Protein AF-A0A9W4GXR4-F1 (afdb_monomer)

Foldseek 3Di:
DVVLLVVVLVVLCVQQDDDDDPNVVSLLVLLVVLLVCVVDPVSVVVVVVVVVVVLVVVLVVPVVDDPDPVVSVVVSVVVVLLVVLLVQLSNVCSVVVNPDRSSVSSNVSCCVSPPDPDPPPDPDDPPDDDDDDD

Secondary structure (DSSP, 8-state):
-HHHHHHHHHHHHHHH--SSSHHHHHHHHHHHHHHHHHH-HHHHHHHHHHHHHHHHHHHHHHHTS-S-HHHHHHHHHHHHHHHHHHHHHHHHHHHTTT-S-HHHHHHHHHHHHHS-----PPPPP---------

Sequence (134 aa):
MQRVGGALVAAAEALTGGDGGEPAVNQRFLLDCLRLMIATPALRARHLDSQHALERTIADALGDAPSDPGAAFPAQAAISACLAVTHTALTRWAEDDGRTSLPGLIARAFAAAFGQQPRRTPPAAPTGPVGLPP

Mean predicted aligned error: 13.8 Å

Organism: NCBI:txid887465

Radius of gyration: 22.04 Å; Cα contacts (8 Å, |Δi|>4): 75; chains: 1; bounding box: 81×37×43 Å

Solvent-accessible surface area (backbone atoms only — not comparable to full-atom values): 7821 Å² total; per-residue (Å²): 109,70,69,58,51,52,51,52,28,54,50,39,39,61,47,56,48,60,100,60,83,57,19,65,53,48,40,50,50,53,42,52,53,49,43,53,36,69,76,31,68,71,49,38,54,55,47,50,54,50,49,55,51,48,52,50,53,53,48,56,69,49,60,80,62,63,101,43,76,83,57,50,57,61,52,51,54,51,51,55,50,51,50,54,32,48,51,53,25,53,52,55,28,42,76,50,74,56,72,56,60,59,33,59,36,39,53,50,35,47,39,64,78,79,49,78,77,79,77,80,71,75,78,79,72,84,87,68,85,86,82,80,86,135

Nearest PDB structures (foldseek):
  8x0a-assembly1_A  TM=6.604E-01  e=3.603E-01  Mycobacterium tuberculosis

pLDDT: mean 72.83, std 12.39, range [40.0, 90.88]

Structure (mmCIF, N/CA/C/O backbone):
data_AF-A0A9W4GXR4-F1
#
_entry.id   AF-A0A9W4GXR4-F1
#
loop_
_atom_site.group_PDB
_atom_site.id
_atom_site.type_symbol
_atom_site.label_atom_id
_atom_site.label_alt_id
_atom_site.label_comp_id
_atom_site.label_asym_id
_atom_site.label_entity_id
_atom_site.label_seq_id
_atom_site.pdbx_PDB_ins_code
_atom_site.Cartn_x
_atom_site.Cartn_y
_atom_site.Cartn_z
_atom_site.occupancy
_atom_site.B_iso_or_equiv
_atom_site.auth_seq_id
_atom_site.auth_comp_id
_atom_site.auth_asym_id
_atom_site.auth_atom_id
_atom_site.pdbx_PDB_model_num
ATOM 1 N N . MET A 1 1 ? -9.653 9.865 -0.379 1.00 66.62 1 MET A N 1
ATOM 2 C CA . MET A 1 1 ? -8.599 8.859 -0.655 1.00 66.62 1 MET A CA 1
ATOM 3 C C . MET A 1 1 ? -8.306 8.640 -2.136 1.00 66.62 1 MET A C 1
ATOM 5 O O . MET A 1 1 ? -7.168 8.340 -2.458 1.00 66.62 1 MET A O 1
ATOM 9 N N . GLN A 1 2 ? -9.254 8.855 -3.053 1.00 69.38 2 GLN A N 1
ATOM 10 C CA . GLN A 1 2 ? -9.053 8.590 -4.488 1.00 69.38 2 GLN A CA 1
ATOM 11 C C . GLN A 1 2 ? -7.891 9.373 -5.131 1.00 69.38 2 GLN A C 1
ATOM 13 O O . GLN A 1 2 ? -7.146 8.813 -5.926 1.00 69.38 2 GLN A O 1
ATOM 18 N N . ARG A 1 3 ? -7.669 10.631 -4.719 1.00 69.69 3 ARG A N 1
ATOM 19 C CA . ARG A 1 3 ? -6.519 11.445 -5.156 1.00 69.69 3 ARG A CA 1
ATOM 20 C C . ARG A 1 3 ? -5.170 10.884 -4.681 1.00 69.69 3 ARG A C 1
ATOM 22 O O . ARG A 1 3 ? -4.219 10.881 -5.449 1.00 69.69 3 ARG A O 1
ATOM 29 N N . VAL A 1 4 ? -5.102 10.395 -3.440 1.00 73.44 4 VAL A N 1
ATOM 30 C CA . VAL A 1 4 ? -3.889 9.792 -2.854 1.00 73.44 4 VAL A CA 1
ATOM 31 C C . VAL A 1 4 ? -3.592 8.444 -3.512 1.00 73.44 4 VAL A C 1
ATOM 33 O O . VAL A 1 4 ? -2.463 8.203 -3.923 1.00 73.44 4 VAL A O 1
ATOM 36 N N . GLY A 1 5 ? -4.619 7.609 -3.704 1.00 71.19 5 GLY A N 1
ATOM 37 C CA . GLY A 1 5 ? -4.493 6.354 -4.446 1.00 71.19 5 GLY A CA 1
ATOM 38 C C . GLY A 1 5 ? -4.012 6.574 -5.884 1.00 71.19 5 GLY A C 1
ATOM 39 O O . GLY A 1 5 ? -3.088 5.901 -6.320 1.00 71.19 5 GLY A O 1
ATOM 40 N N . GLY A 1 6 ? -4.567 7.564 -6.595 1.00 70.56 6 GLY A N 1
ATOM 41 C CA . GLY A 1 6 ? -4.116 7.925 -7.945 1.00 70.56 6 GLY A CA 1
ATOM 42 C C . GLY A 1 6 ? -2.664 8.417 -7.993 1.00 70.56 6 GLY A C 1
ATOM 43 O O . GLY A 1 6 ? -1.916 8.015 -8.878 1.00 70.56 6 GLY A O 1
ATOM 44 N N . ALA A 1 7 ? -2.239 9.224 -7.016 1.00 79.44 7 ALA A N 1
ATOM 45 C CA . ALA A 1 7 ? -0.851 9.680 -6.917 1.00 79.44 7 ALA A CA 1
ATOM 46 C C . ALA A 1 7 ? 0.131 8.523 -6.655 1.00 79.44 7 ALA A C 1
ATOM 48 O O . ALA A 1 7 ? 1.207 8.490 -7.245 1.00 79.44 7 ALA A O 1
ATOM 49 N N . LEU A 1 8 ? -0.246 7.553 -5.817 1.00 72.75 8 LEU A N 1
ATOM 50 C CA . LEU A 1 8 ? 0.572 6.365 -5.549 1.00 72.75 8 LEU A CA 1
ATOM 51 C C . LEU A 1 8 ? 0.660 5.426 -6.755 1.00 72.75 8 LEU A C 1
ATOM 53 O O . LEU A 1 8 ? 1.725 4.868 -7.009 1.00 72.75 8 LEU A O 1
ATOM 57 N N . VAL A 1 9 ? -0.426 5.278 -7.519 1.00 78.88 9 VAL A N 1
ATOM 58 C CA . VAL A 1 9 ? -0.418 4.526 -8.784 1.00 78.88 9 VAL A CA 1
ATOM 59 C C . VAL A 1 9 ? 0.533 5.182 -9.786 1.00 78.88 9 VAL A C 1
ATOM 61 O O . VAL A 1 9 ? 1.420 4.501 -10.288 1.00 78.88 9 VAL A O 1
ATOM 64 N N . ALA A 1 10 ? 0.434 6.499 -9.990 1.00 74.69 10 ALA A N 1
ATOM 65 C CA . ALA A 1 10 ? 1.328 7.234 -10.888 1.00 74.69 10 ALA A CA 1
ATOM 66 C C . ALA A 1 10 ? 2.802 7.169 -10.444 1.00 74.69 1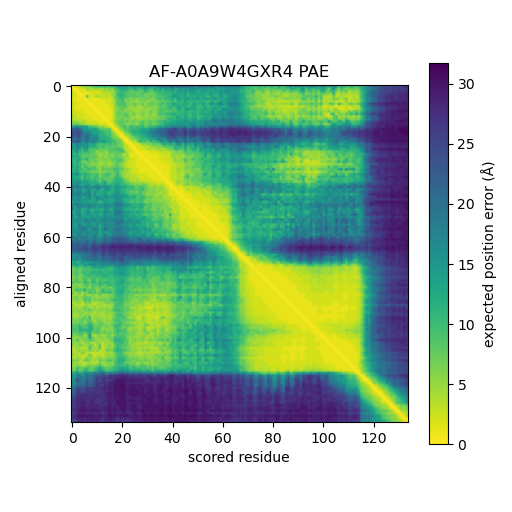0 ALA A C 1
ATOM 68 O O . ALA A 1 10 ? 3.701 7.022 -11.268 1.00 74.69 10 ALA A O 1
ATOM 69 N N . ALA A 1 11 ? 3.069 7.231 -9.135 1.00 75.06 11 ALA A N 1
ATOM 70 C CA . ALA A 1 11 ? 4.419 7.064 -8.601 1.00 75.06 11 ALA A CA 1
ATOM 71 C C . ALA A 1 11 ? 4.966 5.649 -8.855 1.00 75.06 11 ALA A C 1
ATOM 73 O O . ALA A 1 11 ? 6.119 5.495 -9.247 1.00 75.06 11 ALA A O 1
ATOM 74 N N . ALA A 1 12 ? 4.145 4.611 -8.674 1.00 74.31 12 ALA A N 1
ATOM 75 C CA . ALA A 1 12 ? 4.543 3.240 -8.977 1.00 74.31 12 ALA A CA 1
ATOM 76 C C . ALA A 1 12 ? 4.765 3.020 -10.478 1.00 74.31 12 ALA A C 1
ATOM 78 O O . ALA A 1 12 ? 5.700 2.315 -10.850 1.00 74.31 12 ALA A O 1
ATOM 79 N N . GLU A 1 13 ? 3.953 3.641 -11.334 1.00 78.12 13 GLU A N 1
ATOM 80 C CA . GLU A 1 13 ? 4.159 3.650 -12.784 1.00 78.12 13 GLU A CA 1
ATOM 81 C C . GLU A 1 13 ? 5.485 4.317 -13.140 1.00 78.12 13 GLU A C 1
ATOM 83 O O . GLU A 1 13 ? 6.251 3.725 -13.882 1.00 78.12 13 GLU A O 1
ATOM 88 N N . ALA A 1 14 ? 5.830 5.461 -12.547 1.00 76.75 14 ALA A N 1
ATOM 89 C CA . ALA A 1 14 ? 7.121 6.113 -12.783 1.00 76.75 14 ALA A CA 1
ATOM 90 C C . ALA A 1 14 ? 8.325 5.286 -12.287 1.00 76.75 14 ALA A C 1
ATOM 92 O O . ALA A 1 14 ? 9.402 5.327 -12.875 1.00 76.75 14 ALA A O 1
ATOM 93 N N . LEU A 1 15 ? 8.158 4.527 -11.199 1.00 70.44 15 LEU A N 1
ATOM 94 C CA . LEU A 1 15 ? 9.217 3.682 -10.635 1.00 70.44 15 LEU A CA 1
ATOM 95 C C . LEU A 1 15 ? 9.431 2.378 -11.417 1.00 70.44 15 LEU A C 1
ATOM 97 O O . LEU A 1 15 ? 10.538 1.838 -11.382 1.00 70.44 15 LEU A O 1
ATOM 101 N N . THR A 1 16 ? 8.385 1.864 -12.075 1.00 72.00 16 THR A N 1
ATOM 102 C CA . THR A 1 16 ? 8.383 0.556 -12.763 1.00 72.00 16 THR A CA 1
ATOM 103 C C . THR A 1 16 ? 8.303 0.654 -14.286 1.00 72.00 16 TH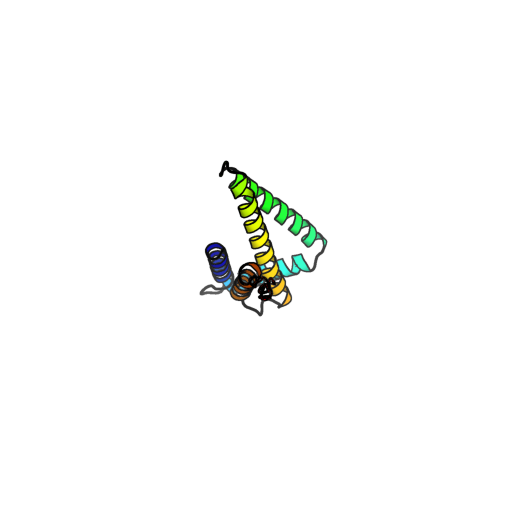R A C 1
ATOM 105 O O . THR A 1 16 ? 8.645 -0.297 -14.985 1.00 72.00 16 THR A O 1
ATOM 108 N N . GLY A 1 17 ? 7.889 1.799 -14.816 1.00 62.94 17 GLY A N 1
ATOM 109 C CA . GLY A 1 17 ? 7.736 2.088 -16.232 1.00 62.94 17 GLY A CA 1
ATOM 110 C C . GLY A 1 17 ? 8.582 3.293 -16.623 1.00 62.94 17 GLY A C 1
ATOM 111 O O . GLY A 1 17 ? 8.400 4.397 -16.123 1.00 62.94 17 GLY A O 1
ATOM 112 N N . GLY A 1 18 ? 9.503 3.087 -17.553 1.00 53.22 18 GLY A N 1
ATOM 113 C CA . GLY A 1 18 ? 10.207 4.174 -18.219 1.00 53.22 18 GLY A CA 1
ATOM 114 C C . GLY A 1 18 ? 10.704 3.726 -19.591 1.00 53.22 18 GLY A C 1
ATOM 115 O O . GLY A 1 18 ? 10.967 2.544 -19.826 1.00 53.22 18 GLY A O 1
ATOM 116 N N . ASP A 1 19 ? 10.831 4.688 -20.494 1.00 55.38 19 ASP A N 1
ATOM 117 C CA . ASP A 1 19 ? 11.092 4.495 -21.926 1.00 55.38 19 ASP A CA 1
ATOM 118 C C . ASP A 1 19 ? 12.568 4.202 -22.283 1.00 55.38 19 ASP A C 1
ATOM 120 O O . ASP A 1 19 ? 13.033 4.482 -23.386 1.00 55.38 19 ASP A O 1
ATOM 124 N N . GLY A 1 20 ? 13.342 3.590 -21.382 1.00 50.50 20 GLY A N 1
ATOM 125 C CA . GLY A 1 20 ? 14.689 3.126 -21.722 1.00 50.50 20 GLY A CA 1
ATOM 126 C C . GLY A 1 20 ? 15.504 2.628 -20.534 1.00 50.50 20 GLY A C 1
ATOM 127 O O . GLY A 1 20 ? 15.799 3.406 -19.640 1.00 50.50 20 GLY A O 1
ATOM 128 N N . GLY A 1 21 ? 15.890 1.343 -20.547 1.00 55.28 21 GLY A N 1
ATOM 129 C CA . GLY A 1 21 ? 16.982 0.719 -19.763 1.00 55.28 21 GLY A CA 1
ATOM 130 C C . GLY A 1 21 ? 16.908 0.751 -18.223 1.00 55.28 21 GLY A C 1
ATOM 131 O O . GLY A 1 21 ? 16.855 -0.296 -17.582 1.00 55.28 21 GLY A O 1
ATOM 132 N N . GLU A 1 22 ? 16.867 1.943 -17.638 1.00 60.62 22 GLU A N 1
ATOM 133 C CA . GLU A 1 22 ? 16.849 2.273 -16.205 1.00 60.62 22 GLU A CA 1
ATOM 134 C C . GLU A 1 22 ? 15.659 1.733 -15.365 1.00 60.62 22 GLU A C 1
ATOM 136 O O . GLU A 1 22 ? 15.866 1.372 -14.203 1.00 60.62 22 GLU A O 1
ATOM 141 N N . PRO A 1 23 ? 14.415 1.604 -15.871 1.00 60.69 23 PRO A N 1
ATOM 142 C CA . PRO A 1 23 ? 13.259 1.279 -15.026 1.00 60.69 23 PRO A CA 1
ATOM 143 C C . PRO A 1 23 ? 13.233 -0.185 -14.592 1.00 60.69 23 PRO A C 1
ATOM 145 O O . PRO A 1 23 ? 12.841 -0.496 -13.470 1.00 60.69 23 PRO A O 1
ATOM 148 N N . ALA A 1 24 ? 13.727 -1.095 -15.436 1.00 64.81 24 ALA A N 1
ATOM 149 C CA . ALA A 1 24 ? 13.868 -2.500 -15.068 1.00 64.81 24 ALA A CA 1
ATOM 150 C C . ALA A 1 24 ? 14.926 -2.695 -13.968 1.00 64.81 24 ALA A C 1
ATOM 152 O O . ALA A 1 24 ? 14.757 -3.562 -13.109 1.00 64.81 24 ALA A O 1
ATOM 153 N N . VAL A 1 25 ? 15.988 -1.878 -13.974 1.00 69.50 25 VAL A N 1
ATOM 154 C CA . VAL A 1 25 ? 17.040 -1.874 -12.944 1.00 69.50 25 VAL A CA 1
ATOM 155 C C . VAL A 1 25 ? 16.486 -1.337 -11.626 1.00 69.50 25 VAL A C 1
ATOM 157 O O . VAL A 1 25 ? 16.640 -1.991 -10.595 1.00 69.50 25 VAL A O 1
ATOM 160 N N . ASN A 1 26 ? 15.762 -0.214 -11.661 1.00 72.38 26 ASN A N 1
ATOM 161 C CA . ASN A 1 26 ? 15.118 0.363 -10.481 1.00 72.38 26 ASN A CA 1
ATOM 162 C C . ASN A 1 26 ? 14.075 -0.589 -9.867 1.00 72.38 26 ASN A C 1
ATOM 164 O O . ASN A 1 26 ? 14.056 -0.812 -8.658 1.00 72.38 26 ASN A O 1
ATOM 168 N N . GLN A 1 27 ? 13.261 -1.239 -10.703 1.00 76.25 27 GLN A N 1
ATOM 169 C CA . GLN A 1 27 ? 12.307 -2.251 -10.260 1.00 76.25 27 GLN A CA 1
ATOM 170 C C . GLN A 1 27 ? 13.002 -3.459 -9.611 1.00 76.25 27 GLN A C 1
ATOM 172 O O . GLN A 1 27 ? 12.556 -3.928 -8.563 1.00 76.25 27 GLN A O 1
ATOM 177 N N . ARG A 1 28 ? 14.089 -3.970 -10.212 1.00 81.19 28 ARG A N 1
ATOM 178 C CA . ARG A 1 28 ? 14.865 -5.089 -9.648 1.00 81.19 28 ARG A CA 1
ATOM 179 C C . ARG A 1 28 ? 15.438 -4.722 -8.284 1.00 81.19 28 ARG A C 1
ATOM 181 O O . ARG A 1 28 ? 15.277 -5.479 -7.336 1.00 81.19 28 ARG A O 1
ATOM 188 N N . PHE A 1 29 ? 16.041 -3.539 -8.193 1.00 82.31 29 PHE A N 1
ATOM 189 C CA . PHE A 1 29 ? 16.619 -3.019 -6.963 1.00 82.31 29 PHE A CA 1
ATOM 190 C C . PHE A 1 29 ? 15.569 -2.894 -5.851 1.00 82.31 29 PHE A C 1
ATOM 192 O O . PHE A 1 29 ? 15.768 -3.417 -4.757 1.00 82.31 29 PHE A O 1
ATOM 199 N N . LEU A 1 30 ? 14.414 -2.285 -6.143 1.00 81.19 30 LEU A N 1
ATOM 200 C CA . LEU A 1 30 ? 13.301 -2.181 -5.193 1.00 81.19 30 LEU A CA 1
ATOM 201 C C . LEU A 1 30 ? 12.817 -3.559 -4.726 1.00 81.19 30 LEU A C 1
ATOM 203 O O . LEU A 1 30 ? 12.580 -3.761 -3.534 1.00 81.19 30 LEU A O 1
ATOM 207 N N . LEU A 1 31 ? 12.697 -4.516 -5.647 1.00 83.00 31 LEU A N 1
ATOM 208 C CA . LEU A 1 31 ? 12.279 -5.878 -5.334 1.00 83.00 31 LEU A CA 1
ATOM 209 C C . LEU A 1 31 ? 13.294 -6.598 -4.436 1.00 83.00 31 LEU A C 1
ATOM 211 O O . LEU A 1 31 ? 12.901 -7.244 -3.465 1.00 83.00 31 LEU A O 1
ATOM 215 N N . ASP A 1 32 ? 14.587 -6.464 -4.717 1.00 86.31 32 ASP A N 1
ATOM 216 C CA . ASP A 1 32 ? 15.649 -7.085 -3.925 1.00 86.31 32 ASP A CA 1
ATOM 217 C C . ASP A 1 32 ? 15.745 -6.464 -2.525 1.00 86.31 32 ASP A C 1
ATOM 219 O O . ASP A 1 32 ? 15.860 -7.193 -1.536 1.00 86.31 32 ASP A O 1
ATOM 223 N N . CYS A 1 33 ? 15.580 -5.142 -2.405 1.00 82.69 33 CYS A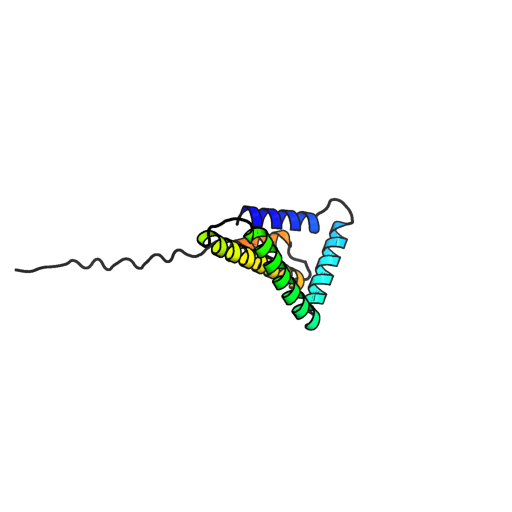 N 1
ATOM 224 C CA . CYS A 1 33 ? 15.447 -4.473 -1.111 1.00 82.69 33 CYS A CA 1
ATOM 225 C C . CYS A 1 33 ? 14.250 -5.007 -0.309 1.00 82.69 33 CYS A C 1
ATOM 227 O O . CYS A 1 33 ? 14.403 -5.340 0.868 1.00 82.69 33 CYS A O 1
ATOM 229 N N . LEU A 1 34 ? 13.070 -5.133 -0.930 1.00 81.81 34 LEU A N 1
ATOM 230 C CA . LEU A 1 34 ? 11.868 -5.654 -0.265 1.00 81.81 34 LEU A CA 1
ATOM 231 C C . LEU A 1 34 ? 12.043 -7.110 0.175 1.00 81.81 34 LEU A C 1
ATOM 233 O O . LEU A 1 34 ? 11.728 -7.451 1.316 1.00 81.81 34 LEU A O 1
ATOM 237 N N . ARG A 1 35 ? 12.590 -7.966 -0.693 1.00 82.44 35 ARG A N 1
ATOM 238 C CA . ARG A 1 35 ? 12.886 -9.370 -0.372 1.00 82.44 35 ARG A CA 1
ATOM 239 C C . ARG A 1 35 ? 13.848 -9.489 0.799 1.00 82.44 35 ARG A C 1
ATOM 241 O O . ARG A 1 35 ? 13.587 -10.263 1.717 1.00 82.44 35 ARG A O 1
ATOM 248 N N . LEU A 1 36 ? 14.926 -8.707 0.800 1.00 83.25 36 LEU A N 1
ATOM 249 C CA . LEU A 1 36 ? 15.910 -8.696 1.881 1.00 83.25 36 LEU A CA 1
ATOM 250 C C . LEU A 1 36 ? 15.268 -8.309 3.222 1.00 83.25 36 LEU A C 1
ATOM 252 O O . LEU A 1 36 ? 15.526 -8.939 4.252 1.00 83.25 36 LEU A O 1
ATOM 256 N N . MET A 1 37 ? 14.399 -7.298 3.192 1.00 78.31 37 MET A N 1
ATOM 257 C CA . MET A 1 37 ? 13.680 -6.780 4.354 1.00 78.31 37 MET A CA 1
ATOM 258 C C . MET A 1 37 ? 12.644 -7.777 4.899 1.00 78.31 37 MET A C 1
ATOM 260 O O . MET A 1 37 ? 12.467 -7.885 6.113 1.00 78.31 37 MET A O 1
ATOM 264 N N . ILE A 1 38 ? 11.999 -8.555 4.020 1.00 76.25 38 ILE A N 1
ATOM 265 C CA . ILE A 1 38 ? 11.094 -9.645 4.405 1.00 76.25 38 ILE A CA 1
ATOM 266 C C . ILE A 1 38 ? 11.887 -10.833 4.960 1.00 76.25 38 ILE A C 1
ATOM 268 O O . ILE A 1 38 ? 11.550 -11.334 6.029 1.00 76.25 38 ILE A O 1
ATOM 272 N N . ALA A 1 39 ? 12.940 -11.287 4.283 1.00 79.44 39 ALA A N 1
ATOM 273 C CA . ALA A 1 39 ? 13.665 -12.504 4.650 1.00 79.44 39 ALA A CA 1
ATOM 274 C C . ALA A 1 39 ? 14.445 -12.386 5.972 1.00 79.44 39 ALA A C 1
ATOM 276 O O . ALA A 1 39 ? 14.722 -13.397 6.614 1.00 79.44 39 ALA A O 1
ATOM 277 N N . THR A 1 40 ? 14.775 -11.164 6.402 1.00 79.38 40 THR A N 1
ATOM 278 C CA . THR A 1 40 ? 15.643 -10.924 7.560 1.00 79.38 40 THR A CA 1
ATOM 279 C C . THR A 1 40 ? 14.864 -10.311 8.737 1.00 79.38 40 THR A C 1
ATOM 281 O O . THR A 1 40 ? 14.530 -9.124 8.697 1.00 79.38 40 THR A O 1
ATOM 284 N N . PRO A 1 41 ? 14.613 -11.053 9.837 1.00 71.88 41 PRO A N 1
ATOM 285 C CA . PRO A 1 41 ? 13.792 -10.574 10.959 1.00 71.88 41 PRO A CA 1
ATOM 286 C C . PRO A 1 41 ? 14.291 -9.281 11.623 1.00 71.88 41 PRO A C 1
ATOM 288 O O . PRO A 1 41 ? 13.488 -8.419 11.974 1.00 71.88 41 PRO A O 1
ATOM 291 N N . ALA A 1 42 ? 15.610 -9.104 11.747 1.00 75.56 42 ALA A N 1
ATOM 292 C CA . ALA A 1 42 ? 16.200 -7.895 12.330 1.00 75.56 42 ALA A CA 1
ATOM 293 C C . ALA A 1 42 ? 15.962 -6.640 11.467 1.00 75.56 42 ALA A C 1
ATOM 295 O O . ALA A 1 42 ? 15.732 -5.552 11.994 1.00 75.56 42 ALA A O 1
ATOM 296 N N . LEU A 1 43 ? 15.966 -6.794 10.137 1.00 73.38 43 LEU A N 1
ATOM 297 C CA . LEU A 1 43 ? 15.644 -5.710 9.205 1.00 73.38 43 LEU A CA 1
ATOM 298 C C . LEU A 1 43 ? 14.155 -5.367 9.244 1.00 73.38 43 LEU A C 1
ATOM 300 O O . LEU A 1 43 ? 13.807 -4.193 9.185 1.00 73.38 43 LEU A O 1
ATOM 304 N N . ARG A 1 44 ? 13.285 -6.366 9.417 1.00 70.88 44 ARG A N 1
ATOM 305 C CA . ARG A 1 44 ? 11.841 -6.157 9.570 1.00 70.88 44 ARG A CA 1
ATOM 306 C C . ARG A 1 44 ? 11.498 -5.340 10.817 1.00 70.88 44 ARG A C 1
ATOM 308 O O . ARG A 1 44 ? 10.708 -4.407 10.721 1.00 70.88 44 ARG A O 1
ATOM 315 N N . ALA A 1 45 ? 12.113 -5.656 11.958 1.00 75.81 45 ALA A N 1
ATOM 316 C CA . ALA A 1 45 ? 11.922 -4.899 13.197 1.00 75.81 45 ALA A CA 1
ATOM 317 C C . ALA A 1 45 ? 12.369 -3.436 13.032 1.00 75.81 45 ALA A C 1
ATOM 319 O O . ALA A 1 45 ? 11.585 -2.517 13.251 1.00 75.81 45 ALA A O 1
ATOM 320 N N . ARG A 1 46 ? 13.581 -3.219 12.504 1.00 76.38 46 ARG A N 1
ATOM 321 C CA . ARG A 1 46 ? 14.100 -1.870 12.229 1.00 76.38 46 ARG A CA 1
ATOM 322 C C . ARG A 1 46 ? 13.264 -1.100 11.201 1.00 76.38 46 ARG A C 1
ATOM 324 O O . ARG A 1 46 ? 13.152 0.124 11.281 1.00 76.38 46 ARG A O 1
ATOM 331 N N . HIS A 1 47 ? 12.695 -1.794 10.218 1.00 77.19 47 HIS A N 1
ATOM 332 C CA . HIS A 1 47 ? 11.809 -1.191 9.230 1.00 77.19 47 HIS A CA 1
ATOM 333 C C . HIS A 1 47 ? 10.490 -0.725 9.855 1.00 77.19 47 HIS A C 1
ATOM 335 O O . HIS A 1 47 ? 10.067 0.392 9.574 1.00 77.19 47 HIS A O 1
ATOM 341 N N . LEU A 1 48 ? 9.878 -1.528 10.732 1.00 73.38 48 LEU A N 1
ATOM 342 C CA . LEU A 1 48 ? 8.686 -1.129 11.490 1.00 73.38 48 LEU A CA 1
ATOM 343 C C . LEU A 1 48 ? 8.968 0.090 12.378 1.00 73.38 48 LEU A C 1
ATOM 345 O O . LEU A 1 48 ? 8.191 1.040 12.359 1.00 73.38 48 LEU A O 1
ATOM 349 N N . ASP A 1 49 ? 10.115 0.121 13.062 1.00 78.12 49 ASP A N 1
ATOM 350 C CA . ASP A 1 49 ? 10.530 1.290 13.851 1.00 78.12 49 ASP A CA 1
ATOM 351 C C . AS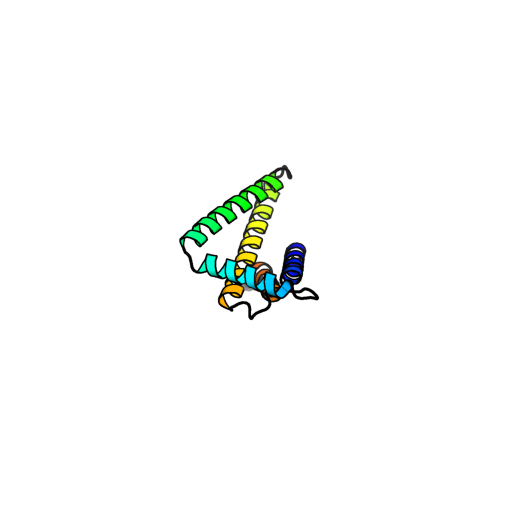P A 1 49 ? 10.674 2.546 12.978 1.00 78.12 49 ASP A C 1
ATOM 353 O O . ASP A 1 49 ? 10.263 3.641 13.366 1.00 78.12 49 ASP A O 1
ATOM 357 N N . SER A 1 50 ? 11.214 2.386 11.766 1.00 77.88 50 SER A N 1
ATOM 358 C CA . SER A 1 50 ? 11.354 3.477 10.794 1.00 77.88 50 SER A CA 1
ATOM 359 C C . SER A 1 50 ? 9.997 3.945 10.257 1.00 77.88 50 SER A C 1
ATOM 361 O O . SER A 1 50 ? 9.793 5.148 10.101 1.00 77.88 50 SER A O 1
ATOM 363 N N . GLN A 1 51 ? 9.053 3.027 10.015 1.00 73.81 51 GLN A N 1
ATOM 364 C CA . GLN A 1 51 ? 7.684 3.375 9.625 1.00 73.81 51 GLN A CA 1
ATOM 365 C C . GLN A 1 51 ? 6.961 4.137 10.737 1.00 73.81 51 GLN A C 1
ATOM 367 O O . GLN A 1 51 ? 6.400 5.194 10.466 1.00 73.81 51 GLN A O 1
ATOM 372 N N . HIS A 1 52 ? 7.044 3.680 11.989 1.00 72.12 52 HIS A N 1
ATOM 373 C CA . HIS A 1 52 ? 6.455 4.394 13.124 1.00 72.12 52 HIS A CA 1
ATOM 374 C C . HIS A 1 52 ? 7.084 5.781 13.327 1.00 72.12 52 HIS A C 1
ATOM 376 O O . HIS A 1 52 ? 6.392 6.738 13.674 1.00 72.12 52 HIS A O 1
ATOM 382 N N . ALA A 1 53 ? 8.395 5.925 13.118 1.00 76.31 53 ALA A N 1
ATOM 383 C CA . ALA A 1 53 ? 9.050 7.229 13.171 1.00 76.31 53 ALA A CA 1
ATOM 384 C C . ALA A 1 53 ? 8.532 8.168 12.070 1.00 76.31 53 ALA A C 1
ATOM 386 O O . ALA A 1 53 ? 8.210 9.318 12.359 1.00 76.31 53 ALA A O 1
ATOM 387 N N . LEU A 1 54 ? 8.390 7.662 10.842 1.00 77.06 54 LEU A N 1
ATOM 388 C CA . LEU A 1 54 ? 7.861 8.419 9.710 1.00 77.06 54 LEU A CA 1
ATOM 389 C C . LEU A 1 54 ? 6.398 8.831 9.922 1.00 77.06 54 LEU A C 1
ATOM 391 O O . LEU A 1 54 ? 6.055 9.981 9.668 1.00 77.06 54 LEU A O 1
ATOM 395 N N . GLU A 1 55 ? 5.553 7.927 10.422 1.00 69.38 55 GLU A N 1
ATOM 396 C CA . GLU A 1 55 ? 4.163 8.225 10.788 1.00 69.38 55 GLU A CA 1
ATOM 397 C C . GLU A 1 55 ? 4.078 9.375 11.784 1.00 69.38 55 GLU A C 1
ATOM 399 O O . GLU A 1 55 ? 3.290 10.296 11.582 1.00 69.38 55 GLU A O 1
ATOM 404 N N . ARG A 1 56 ? 4.920 9.357 12.824 1.00 73.00 56 ARG A N 1
ATOM 405 C CA . ARG A 1 56 ? 4.980 10.450 13.800 1.00 73.00 56 ARG A CA 1
ATOM 406 C C . ARG A 1 56 ? 5.444 11.753 13.166 1.00 73.00 56 ARG A C 1
ATOM 408 O O . ARG A 1 56 ? 4.800 12.764 13.378 1.00 73.00 56 ARG A O 1
ATOM 415 N N . THR A 1 57 ? 6.484 11.739 12.332 1.00 77.62 57 THR A N 1
ATOM 416 C CA . THR A 1 57 ? 6.950 12.957 11.647 1.00 77.62 57 THR A CA 1
ATOM 417 C C . THR A 1 57 ? 5.898 13.539 10.702 1.00 77.62 57 THR A C 1
ATOM 419 O O . THR A 1 57 ? 5.728 14.753 10.652 1.00 77.62 57 THR A O 1
ATOM 422 N N . ILE A 1 58 ? 5.173 12.696 9.963 1.00 69.75 58 ILE A N 1
ATOM 423 C CA . ILE A 1 58 ? 4.075 13.137 9.092 1.00 69.75 58 ILE A CA 1
ATOM 424 C C . ILE A 1 58 ? 2.919 13.690 9.933 1.00 69.75 58 ILE A C 1
ATOM 426 O O . ILE A 1 58 ? 2.364 14.729 9.587 1.00 69.75 58 ILE A O 1
ATOM 430 N N . ALA A 1 59 ? 2.574 13.025 11.038 1.00 65.94 59 ALA A N 1
ATOM 431 C CA . ALA A 1 59 ? 1.543 13.481 11.964 1.00 65.94 59 ALA A CA 1
ATOM 432 C C . ALA A 1 59 ? 1.907 14.821 12.615 1.00 65.94 59 ALA A C 1
ATOM 434 O O . ALA A 1 59 ? 1.066 15.708 12.666 1.00 65.94 59 ALA A O 1
ATOM 435 N N . ASP A 1 60 ? 3.159 14.995 13.037 1.00 67.06 60 ASP A N 1
ATOM 436 C CA . ASP A 1 60 ? 3.671 16.242 13.608 1.00 67.06 60 ASP A CA 1
ATOM 437 C C . ASP A 1 60 ? 3.643 17.371 12.564 1.00 67.06 60 ASP A C 1
ATOM 439 O O . ASP A 1 60 ? 3.177 18.471 12.850 1.00 67.06 60 ASP A O 1
ATOM 443 N N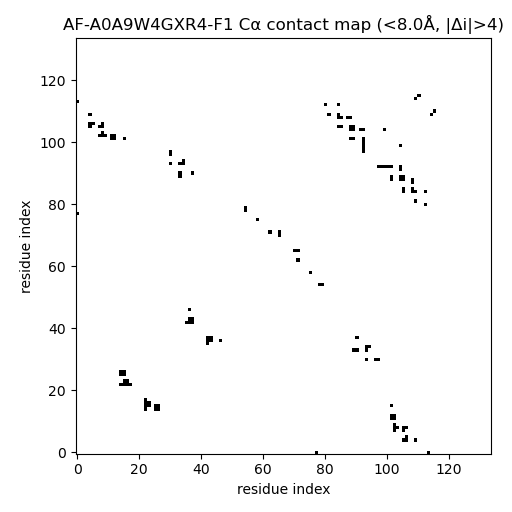 . ALA A 1 61 ? 4.057 17.091 11.322 1.00 69.75 61 ALA A N 1
ATOM 444 C CA . ALA A 1 61 ? 4.027 18.061 10.224 1.00 69.75 61 ALA A CA 1
ATOM 445 C C . ALA A 1 61 ? 2.601 18.456 9.795 1.00 69.75 61 ALA A C 1
ATOM 447 O O . ALA A 1 61 ? 2.384 19.569 9.320 1.00 69.75 61 ALA A O 1
ATOM 448 N N . LEU A 1 62 ? 1.626 17.555 9.949 1.00 65.19 62 LEU A N 1
ATOM 449 C CA . LEU A 1 62 ? 0.205 17.825 9.702 1.00 65.19 62 LEU A CA 1
ATOM 450 C C . LEU A 1 62 ? -0.510 18.402 10.936 1.00 65.19 62 LEU A C 1
ATOM 452 O O . LEU A 1 62 ? -1.568 19.009 10.798 1.00 65.19 62 LEU A O 1
ATOM 456 N N . GLY A 1 63 ? 0.062 18.233 12.129 1.00 56.16 63 GLY A N 1
ATOM 457 C CA . GLY A 1 63 ? -0.445 18.731 13.407 1.00 56.16 63 GLY A CA 1
ATOM 458 C C . GLY A 1 63 ? -0.277 20.238 13.603 1.00 56.16 63 GLY A C 1
ATOM 459 O O . GLY A 1 63 ? -0.939 20.800 14.471 1.00 56.16 63 GLY A O 1
ATOM 460 N N . ASP A 1 64 ? 0.524 20.905 12.767 1.00 52.47 64 ASP A N 1
ATOM 461 C CA . ASP A 1 64 ? 0.676 22.368 12.788 1.00 52.47 64 ASP A CA 1
ATOM 462 C C . ASP A 1 64 ? -0.460 23.121 12.048 1.00 52.47 64 ASP A C 1
ATOM 464 O O . ASP A 1 64 ? -0.478 24.350 12.026 1.00 52.47 64 ASP A O 1
ATOM 468 N N . ALA A 1 65 ? -1.461 22.413 11.492 1.00 47.62 65 ALA A N 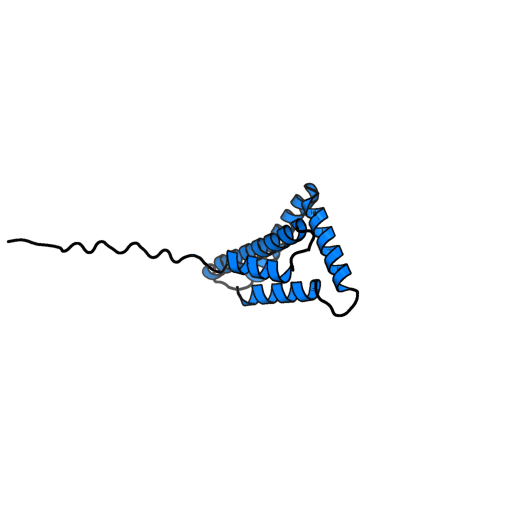1
ATOM 469 C CA . ALA A 1 65 ? -2.823 22.922 11.247 1.00 47.62 65 ALA A CA 1
ATOM 470 C C . ALA A 1 65 ? -3.781 21.763 10.882 1.00 47.62 65 ALA A C 1
ATOM 472 O O . ALA A 1 65 ? -3.568 21.121 9.853 1.00 47.62 65 ALA A O 1
ATOM 473 N N . PRO A 1 66 ? -4.877 21.516 11.635 1.00 45.91 66 PRO A N 1
ATOM 474 C CA . PRO A 1 66 ? -5.809 22.540 12.106 1.00 45.91 66 PRO A CA 1
ATOM 475 C C . PRO A 1 66 ? -6.027 22.521 13.627 1.00 45.91 66 PRO A C 1
ATOM 477 O O . PRO A 1 66 ? -6.021 21.476 14.268 1.00 45.91 66 PRO A O 1
ATOM 480 N N . SER A 1 67 ? -6.340 23.682 14.197 1.00 57.41 67 SER A N 1
ATOM 481 C CA . SER A 1 67 ? -6.706 23.898 15.608 1.00 57.41 67 SER A CA 1
ATOM 482 C C . SER A 1 67 ? -7.993 23.174 16.068 1.00 57.41 67 SER A C 1
ATOM 484 O O . SER A 1 67 ? -8.551 23.524 17.105 1.00 57.41 67 SER A O 1
ATOM 486 N N . ASP A 1 68 ? -8.479 22.196 15.296 1.00 57.44 68 ASP A N 1
ATOM 487 C CA . ASP A 1 68 ? -9.674 21.398 15.548 1.00 57.44 68 ASP A CA 1
ATOM 488 C C . ASP A 1 68 ? -9.300 19.917 15.792 1.00 57.44 68 ASP A C 1
ATOM 490 O O . ASP A 1 68 ? -9.034 19.163 14.845 1.00 57.44 68 ASP A O 1
ATOM 494 N N . PRO A 1 69 ? -9.321 19.465 17.058 1.00 58.47 69 PRO A N 1
ATOM 495 C CA . PRO A 1 69 ? -9.115 18.068 17.439 1.00 58.47 69 PRO A CA 1
ATOM 496 C C . PRO A 1 69 ? -10.057 17.079 16.729 1.00 58.47 69 PRO A C 1
ATOM 498 O O . PRO A 1 69 ? -9.712 15.905 16.584 1.00 58.47 69 PRO A O 1
ATOM 501 N N . GLY A 1 70 ? -11.226 17.536 16.258 1.00 60.25 70 GLY A N 1
ATOM 502 C CA . GLY A 1 70 ? -12.192 16.719 15.519 1.00 60.25 70 GLY A CA 1
ATOM 503 C C . GLY A 1 70 ? -11.720 16.301 14.122 1.00 60.25 70 GLY A C 1
ATOM 504 O O . GLY A 1 70 ? -12.136 15.253 13.627 1.00 60.25 70 GLY A O 1
ATOM 505 N N . ALA A 1 71 ? -10.813 17.066 13.505 1.00 64.50 71 ALA A N 1
ATOM 506 C CA . ALA A 1 71 ? -10.259 16.783 12.179 1.00 64.50 71 ALA A CA 1
ATOM 507 C C . ALA A 1 71 ? -8.924 16.012 12.226 1.00 64.50 71 ALA A C 1
ATOM 509 O O . ALA A 1 71 ? -8.587 15.308 11.269 1.00 64.50 71 ALA A O 1
ATOM 510 N N . ALA A 1 72 ? -8.196 16.082 13.345 1.00 68.94 72 ALA A N 1
ATOM 511 C CA . ALA A 1 72 ? -6.897 15.429 13.515 1.00 68.94 72 ALA A CA 1
ATOM 512 C C . ALA A 1 72 ? -6.995 13.893 13.529 1.00 68.94 72 ALA A C 1
ATOM 514 O O . ALA A 1 72 ? -6.235 13.211 12.843 1.00 68.94 72 ALA A O 1
ATOM 515 N N . PHE A 1 73 ? -7.966 13.329 14.256 1.00 69.88 73 PHE A N 1
ATOM 516 C CA . PHE A 1 73 ? -8.133 11.873 14.339 1.00 69.88 73 PHE A CA 1
ATOM 517 C C . PHE A 1 73 ? -8.512 11.226 12.989 1.00 69.88 73 PHE A C 1
ATOM 519 O O . PHE A 1 73 ? -7.853 10.261 12.594 1.00 69.88 73 PHE A O 1
ATOM 526 N N . PRO A 1 74 ? -9.500 11.740 12.225 1.00 72.50 74 PRO A N 1
ATOM 527 C CA . PRO A 1 74 ? -9.791 11.230 10.884 1.00 72.50 74 PRO A CA 1
ATOM 528 C C . PRO A 1 74 ? -8.609 11.342 9.912 1.00 72.50 74 PRO A C 1
ATOM 530 O O . PRO A 1 74 ? -8.413 10.444 9.091 1.00 72.50 74 PRO A O 1
ATOM 533 N N . ALA A 1 75 ? -7.810 12.412 10.005 1.00 73.56 75 ALA A N 1
ATOM 534 C CA . ALA A 1 75 ? -6.607 12.579 9.191 1.00 73.56 75 ALA A CA 1
ATOM 535 C C . ALA A 1 75 ? -5.538 11.530 9.540 1.00 73.56 75 ALA A C 1
ATOM 537 O O . ALA A 1 75 ? -5.031 10.853 8.645 1.00 73.56 75 ALA A O 1
ATOM 538 N N . GLN A 1 76 ? -5.271 11.322 10.832 1.00 72.12 76 GLN A N 1
ATOM 539 C CA . GLN A 1 76 ? -4.340 10.301 11.312 1.00 72.12 76 GLN A CA 1
ATOM 540 C C . GLN A 1 76 ? -4.771 8.896 10.872 1.00 72.12 76 GLN A C 1
ATOM 542 O O . GLN A 1 76 ? -3.983 8.149 10.293 1.00 72.12 76 GLN A O 1
ATO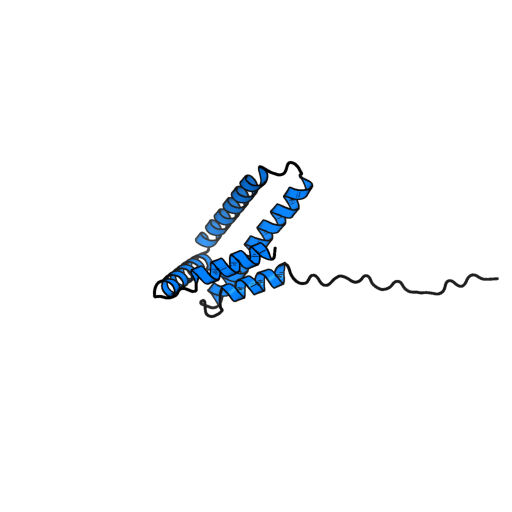M 547 N N . ALA A 1 77 ? -6.048 8.556 11.068 1.00 79.31 77 ALA A N 1
ATOM 548 C CA . ALA A 1 77 ? -6.604 7.267 10.667 1.00 79.31 77 ALA A CA 1
ATOM 549 C C . ALA A 1 77 ? -6.467 7.023 9.154 1.00 79.31 77 ALA A C 1
ATOM 551 O O . ALA A 1 77 ? -6.154 5.913 8.721 1.00 79.31 77 ALA A O 1
ATOM 552 N N . ALA A 1 78 ? -6.659 8.063 8.340 1.00 78.50 78 ALA A N 1
ATOM 553 C CA . ALA A 1 78 ? -6.477 7.982 6.899 1.00 78.50 78 ALA A CA 1
ATOM 554 C C . ALA A 1 78 ? -5.018 7.730 6.481 1.00 78.50 78 ALA A C 1
ATOM 556 O O . ALA A 1 78 ? -4.781 6.951 5.556 1.00 78.50 78 ALA A O 1
ATOM 557 N N . ILE A 1 79 ? -4.051 8.364 7.149 1.00 79.06 79 ILE A N 1
ATOM 558 C CA . ILE A 1 79 ? -2.617 8.187 6.875 1.00 79.06 79 ILE A CA 1
ATOM 559 C C . ILE A 1 79 ? -2.180 6.768 7.228 1.00 79.06 79 ILE A C 1
ATOM 561 O O . ILE A 1 79 ? -1.607 6.084 6.379 1.00 79.06 79 ILE A O 1
ATOM 565 N N . SER A 1 80 ? -2.527 6.290 8.427 1.00 79.12 80 SER A N 1
ATOM 566 C CA . SER A 1 80 ? -2.215 4.921 8.853 1.00 79.12 80 SER A CA 1
ATOM 567 C C . SER A 1 80 ? -2.826 3.885 7.904 1.00 79.12 80 SER A C 1
ATOM 569 O O . SER A 1 80 ? -2.155 2.940 7.490 1.00 79.12 80 SER A O 1
ATOM 571 N N . ALA A 1 81 ? -4.076 4.086 7.471 1.00 83.94 81 ALA A N 1
ATOM 572 C CA . ALA A 1 81 ? -4.709 3.206 6.490 1.00 83.94 81 ALA A CA 1
ATOM 573 C C . ALA A 1 81 ? -3.989 3.234 5.127 1.00 83.94 81 ALA A C 1
ATOM 575 O O . ALA A 1 81 ? -3.793 2.191 4.505 1.00 83.94 81 ALA A O 1
ATOM 576 N N . CYS A 1 82 ? -3.554 4.409 4.665 1.00 82.38 82 CYS A N 1
ATOM 577 C CA . CYS A 1 82 ? -2.801 4.567 3.420 1.00 82.38 82 CYS A CA 1
ATOM 578 C C . CYS A 1 82 ? -1.447 3.832 3.455 1.00 82.38 82 CYS A C 1
ATOM 580 O O . CYS A 1 82 ? -1.068 3.173 2.480 1.00 82.38 82 CYS A O 1
ATOM 582 N N . LEU A 1 83 ? -0.729 3.908 4.579 1.00 81.75 83 LEU A N 1
ATOM 583 C CA . LEU A 1 83 ? 0.543 3.209 4.776 1.00 81.75 83 LEU A CA 1
ATOM 584 C C . LEU A 1 83 ? 0.350 1.693 4.833 1.00 81.75 83 LEU A C 1
ATOM 586 O O . LEU A 1 83 ? 1.044 0.966 4.122 1.00 81.75 83 LEU A O 1
ATOM 590 N N . ALA A 1 84 ? -0.655 1.216 5.570 1.00 84.31 84 ALA A N 1
ATOM 591 C CA . ALA A 1 84 ? -0.985 -0.206 5.642 1.00 84.31 84 ALA A CA 1
ATOM 592 C C . ALA A 1 84 ? -1.344 -0.796 4.264 1.00 84.31 84 ALA A C 1
ATOM 594 O O . ALA A 1 84 ? -0.894 -1.889 3.905 1.00 84.31 84 ALA A O 1
ATOM 595 N N . VAL A 1 85 ? -2.111 -0.058 3.457 1.00 88.44 85 VAL A N 1
ATOM 596 C CA . VAL A 1 85 ? -2.455 -0.436 2.077 1.00 88.44 85 VAL A CA 1
ATOM 597 C C . VAL A 1 85 ? -1.210 -0.529 1.197 1.00 88.44 85 VAL A C 1
ATOM 599 O O . VAL A 1 85 ? -1.037 -1.510 0.471 1.00 88.44 85 VAL A O 1
ATOM 602 N N . THR A 1 86 ? -0.324 0.462 1.291 1.00 84.62 86 THR A N 1
ATOM 603 C CA . THR A 1 86 ? 0.924 0.504 0.517 1.00 84.62 86 THR A CA 1
ATOM 604 C C . THR A 1 86 ? 1.846 -0.653 0.898 1.00 84.62 86 THR A C 1
ATOM 606 O O . THR A 1 86 ? 2.309 -1.383 0.022 1.00 84.62 86 THR A O 1
ATOM 609 N N . HIS A 1 87 ? 2.044 -0.883 2.198 1.00 86.00 87 HIS A N 1
ATOM 610 C CA . HIS A 1 87 ? 2.804 -2.020 2.712 1.00 86.00 87 HIS A CA 1
ATOM 611 C C . HIS A 1 87 ? 2.252 -3.344 2.170 1.00 86.00 87 HIS A C 1
ATOM 613 O O . HIS A 1 87 ? 3.000 -4.153 1.62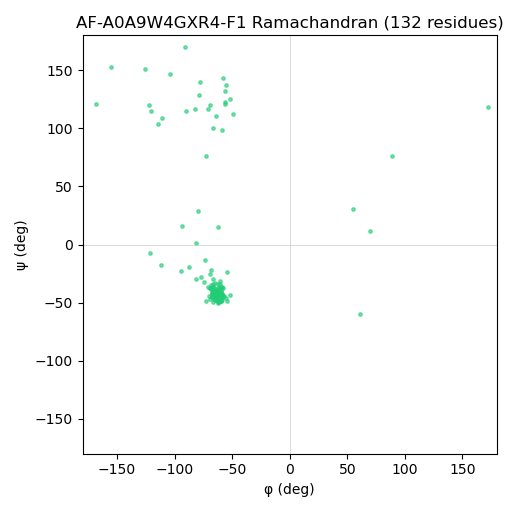8 1.00 86.00 87 HIS A O 1
ATOM 619 N N . THR A 1 88 ? 0.933 -3.543 2.242 1.00 90.19 88 THR A N 1
ATOM 620 C CA . THR A 1 88 ? 0.268 -4.766 1.764 1.00 90.19 88 THR A CA 1
ATOM 621 C C . THR A 1 88 ? 0.531 -5.027 0.278 1.00 90.19 88 THR A C 1
ATOM 623 O O . THR A 1 88 ? 0.848 -6.154 -0.108 1.00 90.19 88 THR A O 1
ATOM 626 N N . ALA A 1 89 ? 0.433 -3.995 -0.566 1.00 89.69 89 ALA A N 1
ATOM 627 C CA . ALA A 1 89 ? 0.713 -4.119 -1.994 1.00 89.69 89 ALA A CA 1
ATOM 628 C C . ALA A 1 89 ? 2.181 -4.497 -2.264 1.00 89.69 89 ALA A C 1
ATOM 630 O O . ALA A 1 89 ? 2.438 -5.389 -3.073 1.00 89.69 89 ALA A O 1
ATOM 631 N N . LEU A 1 90 ? 3.129 -3.872 -1.557 1.00 84.00 90 LEU A N 1
ATOM 632 C CA . LEU A 1 90 ? 4.565 -4.136 -1.699 1.00 84.00 90 LEU A CA 1
ATOM 633 C C . LEU A 1 90 ? 4.954 -5.539 -1.221 1.00 84.00 90 LEU A C 1
ATOM 635 O O . LEU A 1 90 ? 5.719 -6.219 -1.901 1.00 84.00 90 LEU A O 1
ATOM 639 N N . THR A 1 91 ? 4.403 -6.007 -0.096 1.00 86.94 91 THR A N 1
ATOM 640 C CA . THR A 1 91 ? 4.631 -7.378 0.383 1.00 86.94 91 THR A CA 1
ATOM 641 C C . THR A 1 91 ? 4.141 -8.393 -0.642 1.00 86.94 91 THR A C 1
ATOM 643 O O . THR A 1 91 ? 4.897 -9.278 -1.031 1.00 86.94 91 THR A O 1
ATOM 646 N N . ARG A 1 92 ? 2.914 -8.225 -1.155 1.00 88.81 92 ARG A N 1
ATOM 647 C CA . ARG A 1 92 ? 2.359 -9.132 -2.168 1.00 88.81 92 ARG A CA 1
ATOM 648 C C . ARG A 1 92 ? 3.168 -9.122 -3.464 1.00 88.81 92 ARG A C 1
ATOM 650 O O . ARG A 1 92 ? 3.312 -10.157 -4.109 1.00 88.81 92 ARG A O 1
ATOM 657 N N . TRP A 1 93 ? 3.664 -7.954 -3.859 1.00 90.31 93 TRP A N 1
ATOM 658 C CA . TRP A 1 93 ? 4.518 -7.808 -5.031 1.00 90.31 93 TRP A CA 1
ATOM 659 C C . TRP A 1 93 ? 5.846 -8.555 -4.864 1.00 90.31 93 TRP A C 1
ATOM 661 O O . TRP A 1 93 ? 6.276 -9.255 -5.780 1.00 90.31 93 TRP A O 1
ATOM 671 N N . ALA A 1 94 ? 6.451 -8.466 -3.678 1.00 86.75 94 ALA A N 1
ATOM 672 C CA . ALA A 1 94 ? 7.683 -9.169 -3.346 1.00 86.75 94 ALA A CA 1
ATOM 673 C C . ALA A 1 94 ? 7.504 -10.694 -3.271 1.00 86.75 94 ALA A C 1
ATOM 675 O O . ALA A 1 94 ? 8.339 -11.425 -3.795 1.00 86.75 94 ALA A O 1
ATOM 676 N N . GLU A 1 95 ? 6.406 -11.170 -2.675 1.00 86.75 95 GLU A N 1
ATOM 677 C CA . GLU A 1 95 ? 6.046 -12.597 -2.623 1.00 86.75 95 GLU A CA 1
ATOM 678 C C . GLU A 1 95 ? 5.839 -13.220 -4.008 1.00 86.75 95 GLU A C 1
ATOM 680 O O . GLU A 1 95 ? 6.080 -14.408 -4.195 1.00 86.75 95 GLU A O 1
ATOM 685 N N . ASP A 1 96 ? 5.361 -12.433 -4.974 1.00 87.81 96 ASP A N 1
ATOM 686 C CA . ASP A 1 96 ? 5.125 -12.881 -6.348 1.00 87.81 96 ASP A CA 1
ATOM 687 C C . ASP A 1 96 ? 6.319 -12.615 -7.281 1.00 87.81 96 ASP A C 1
ATOM 689 O O . ASP A 1 96 ? 6.179 -12.632 -8.505 1.00 87.81 96 ASP A O 1
ATOM 693 N N . ASP A 1 97 ? 7.499 -12.340 -6.719 1.00 83.69 97 ASP A N 1
ATOM 694 C CA . ASP A 1 97 ? 8.731 -12.070 -7.466 1.00 83.69 97 ASP A CA 1
ATOM 695 C C . ASP A 1 97 ? 8.597 -10.939 -8.497 1.00 83.69 97 ASP A C 1
ATOM 697 O O . ASP A 1 97 ? 9.253 -10.925 -9.541 1.00 83.69 97 ASP A O 1
ATOM 701 N N . GLY A 1 98 ? 7.723 -9.978 -8.207 1.00 85.50 98 GLY A N 1
ATOM 702 C CA . GLY A 1 98 ? 7.433 -8.845 -9.067 1.00 85.50 98 GLY A CA 1
ATOM 703 C C . GLY A 1 98 ? 6.677 -9.172 -10.359 1.00 85.50 98 GLY A C 1
ATOM 704 O O . GLY A 1 98 ? 6.600 -8.307 -11.231 1.00 85.50 98 GLY A O 1
ATOM 705 N N . ARG A 1 99 ? 6.128 -10.390 -10.504 1.00 87.44 99 ARG A N 1
ATOM 706 C CA . ARG A 1 99 ? 5.415 -10.832 -11.720 1.00 87.44 99 ARG A CA 1
ATOM 707 C C . ARG A 1 99 ? 4.109 -10.075 -11.943 1.00 87.44 99 ARG A C 1
ATOM 709 O O . ARG A 1 99 ? 3.780 -9.732 -13.076 1.00 87.44 99 ARG A O 1
ATOM 716 N N . THR A 1 100 ? 3.368 -9.795 -10.875 1.00 88.06 100 THR A N 1
ATOM 717 C CA . THR A 1 100 ? 2.186 -8.930 -10.943 1.00 88.06 100 THR A CA 1
ATOM 718 C C . THR A 1 100 ? 2.598 -7.452 -11.002 1.00 88.06 100 THR A C 1
ATOM 720 O O . THR A 1 100 ? 3.486 -7.020 -10.274 1.00 88.06 100 THR A O 1
ATOM 723 N N . SER A 1 101 ? 1.916 -6.647 -11.824 1.00 87.69 101 SER A N 1
ATOM 724 C CA . SER A 1 101 ? 2.113 -5.188 -11.889 1.00 87.69 101 SER A CA 1
ATOM 725 C C . SER A 1 101 ? 1.914 -4.518 -10.518 1.00 87.69 101 SER A C 1
ATOM 727 O O . SER A 1 101 ? 0.833 -4.615 -9.926 1.00 87.69 101 SER A O 1
ATOM 729 N N . LEU A 1 102 ? 2.939 -3.807 -10.030 1.00 84.94 102 LEU A N 1
ATOM 730 C CA . LEU A 1 102 ? 2.887 -3.054 -8.772 1.00 84.94 102 LEU A CA 1
ATOM 731 C C . LEU A 1 102 ? 1.813 -1.944 -8.786 1.00 84.94 102 LEU A C 1
ATOM 733 O O . LEU A 1 102 ? 1.023 -1.906 -7.839 1.00 84.94 102 LEU A O 1
ATOM 737 N N . PRO A 1 103 ? 1.683 -1.109 -9.843 1.00 87.06 103 PRO A N 1
ATOM 738 C CA . PRO A 1 103 ? 0.562 -0.171 -9.972 1.00 87.06 103 PRO A CA 1
ATOM 739 C C . PRO A 1 103 ? -0.810 -0.839 -9.803 1.00 87.06 103 PRO A C 1
ATOM 741 O O . PRO A 1 103 ? -1.666 -0.351 -9.061 1.00 87.06 103 PRO A O 1
ATOM 744 N N . GLY A 1 104 ? -1.002 -2.011 -10.419 1.00 87.50 104 GLY A N 1
ATOM 745 C CA . GLY A 1 104 ? -2.240 -2.783 -10.300 1.00 87.50 104 GLY A CA 1
ATOM 746 C C . GLY A 1 104 ? -2.493 -3.318 -8.885 1.00 87.50 104 GLY A C 1
ATOM 747 O O . GLY A 1 104 ? -3.636 -3.331 -8.422 1.00 87.50 104 GLY A O 1
ATOM 748 N N . LEU A 1 105 ? -1.441 -3.735 -8.172 1.00 90.88 105 LEU A N 1
ATOM 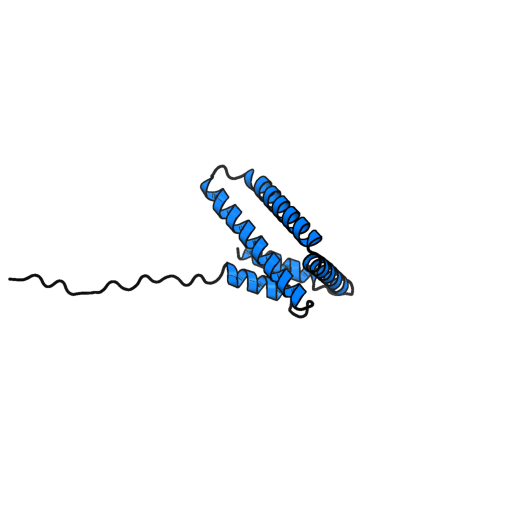749 C CA . LEU A 1 105 ? -1.536 -4.169 -6.774 1.00 90.88 105 LEU A CA 1
ATOM 750 C C . LEU A 1 105 ? -1.902 -3.015 -5.837 1.00 90.88 105 LEU A C 1
ATOM 752 O O . LEU A 1 105 ? -2.764 -3.199 -4.977 1.00 90.88 105 LEU A O 1
ATOM 756 N N . ILE A 1 106 ? -1.316 -1.830 -6.032 1.00 87.56 106 ILE A N 1
ATOM 757 C CA . ILE A 1 106 ? -1.652 -0.622 -5.265 1.00 87.56 106 ILE A CA 1
ATOM 758 C C . ILE A 1 106 ? -3.116 -0.244 -5.500 1.00 87.56 106 ILE A C 1
ATOM 760 O O . ILE A 1 106 ? -3.871 -0.110 -4.537 1.00 87.56 106 ILE A O 1
ATOM 764 N N . ALA A 1 107 ? -3.558 -0.158 -6.759 1.00 87.94 107 ALA A N 1
ATOM 765 C CA . ALA A 1 107 ? -4.946 0.170 -7.090 1.00 87.94 107 ALA A CA 1
ATOM 766 C C . ALA A 1 107 ? -5.946 -0.805 -6.441 1.00 87.94 107 ALA A C 1
ATOM 768 O O . ALA A 1 107 ? -6.937 -0.385 -5.839 1.00 87.94 107 ALA A O 1
ATOM 769 N N . ARG A 1 108 ? -5.659 -2.112 -6.496 1.00 89.62 108 ARG A N 1
ATOM 770 C CA . ARG A 1 108 ? -6.477 -3.152 -5.855 1.00 89.62 108 ARG A CA 1
ATOM 771 C C . ARG A 1 108 ? -6.508 -3.040 -4.333 1.00 89.62 108 ARG A C 1
ATOM 773 O O . ARG A 1 108 ? -7.574 -3.198 -3.746 1.00 89.62 108 ARG A O 1
ATOM 780 N N . ALA A 1 109 ? -5.367 -2.798 -3.694 1.00 89.06 109 ALA A N 1
ATOM 781 C CA . ALA A 1 109 ? -5.290 -2.690 -2.241 1.00 89.06 109 ALA A CA 1
ATOM 782 C C . ALA A 1 109 ? -6.055 -1.453 -1.733 1.00 89.06 109 ALA A C 1
ATOM 784 O O . ALA A 1 109 ? -6.816 -1.552 -0.771 1.00 89.06 109 ALA A O 1
ATOM 785 N N . PHE A 1 110 ? -5.950 -0.317 -2.436 1.00 85.88 110 PHE A N 1
ATOM 786 C CA . PHE A 1 110 ? -6.764 0.872 -2.158 1.00 85.88 110 PHE A CA 1
ATOM 787 C C . PHE A 1 110 ? -8.257 0.602 -2.343 1.00 85.88 110 PHE A C 1
ATOM 789 O O . PHE A 1 110 ? -9.061 1.003 -1.501 1.00 85.88 110 PHE A O 1
ATOM 796 N N . ALA A 1 111 ? -8.638 -0.093 -3.417 1.00 86.69 111 ALA A N 1
ATOM 797 C CA . ALA A 1 111 ? -10.028 -0.465 -3.640 1.00 86.69 111 ALA A CA 1
ATOM 798 C C . ALA A 1 111 ? -10.563 -1.360 -2.514 1.00 86.69 111 ALA A C 1
ATOM 800 O O . ALA A 1 111 ? -11.661 -1.113 -2.048 1.00 86.69 111 ALA A O 1
ATOM 801 N N . ALA A 1 112 ? -9.793 -2.334 -2.023 1.00 87.50 112 ALA A N 1
ATOM 802 C CA . ALA A 1 112 ? -10.233 -3.222 -0.945 1.00 87.50 112 ALA A CA 1
ATOM 803 C C . ALA A 1 112 ? -10.373 -2.516 0.418 1.00 87.50 112 ALA A C 1
ATOM 805 O O . ALA A 1 112 ? -11.291 -2.821 1.174 1.00 87.50 112 ALA A O 1
ATOM 806 N N . ALA A 1 113 ? -9.478 -1.579 0.741 1.00 84.38 113 ALA A N 1
ATOM 807 C CA . ALA A 1 113 ? -9.493 -0.883 2.029 1.00 84.38 113 ALA A CA 1
ATOM 808 C C . ALA A 1 113 ? -10.504 0.273 2.094 1.00 84.38 113 ALA A C 1
ATOM 810 O O . ALA A 1 113 ? -11.007 0.594 3.169 1.00 84.38 113 ALA A O 1
ATOM 811 N N . PHE A 1 114 ? -10.795 0.912 0.956 1.00 82.69 114 PHE A N 1
ATOM 812 C CA . PHE A 1 114 ? -11.616 2.128 0.904 1.00 82.69 114 PHE A CA 1
ATOM 813 C C . PHE A 1 114 ? -12.871 2.001 0.028 1.00 82.69 114 PHE A C 1
ATOM 815 O O . PHE A 1 114 ? -13.703 2.908 0.020 1.00 82.69 114 PHE A O 1
ATOM 822 N N . GLY A 1 115 ? -13.026 0.901 -0.708 1.00 70.00 115 GLY A N 1
ATOM 823 C CA . GLY A 1 115 ? -14.170 0.603 -1.562 1.00 70.00 115 GLY A CA 1
ATOM 824 C C . GLY A 1 115 ? -14.861 -0.691 -1.126 1.00 70.00 115 GLY A C 1
ATOM 825 O O . GLY A 1 115 ? -14.317 -1.773 -1.288 1.00 70.00 115 GLY A O 1
ATOM 826 N N . GLN A 1 116 ? -16.109 -0.566 -0.663 1.00 47.47 116 GLN A N 1
ATOM 827 C CA . GLN A 1 116 ? -17.007 -1.618 -0.142 1.00 47.47 116 GLN A CA 1
ATOM 828 C C . GLN A 1 116 ? -16.909 -1.911 1.363 1.00 47.47 116 GLN A C 1
ATOM 830 O O . GLN A 1 116 ? -16.496 -2.983 1.790 1.00 47.47 116 GLN A O 1
ATOM 835 N N . GLN A 1 117 ? -17.493 -1.015 2.164 1.00 42.19 117 GLN A N 1
ATOM 836 C CA . GLN A 1 117 ? -18.296 -1.480 3.295 1.00 42.19 117 GLN A CA 1
ATOM 837 C C . GLN A 1 117 ? -19.687 -1.808 2.724 1.00 42.19 117 GLN A C 1
ATOM 839 O O . GLN A 1 117 ? -20.345 -0.882 2.229 1.00 42.19 117 GLN A O 1
ATOM 844 N N . PRO A 1 118 ? -20.184 -3.061 2.741 1.00 40.00 118 PRO A N 1
ATOM 845 C CA . PRO A 1 118 ? -21.601 -3.276 2.497 1.00 40.00 118 PRO A CA 1
ATOM 846 C C . PRO A 1 118 ? -22.355 -2.434 3.525 1.00 40.00 118 PRO A C 1
ATOM 848 O O . PRO A 1 118 ? -22.156 -2.591 4.733 1.00 40.00 118 PRO A O 1
ATOM 851 N N . ARG A 1 119 ? -23.198 -1.504 3.054 1.00 40.88 119 ARG A N 1
ATOM 852 C CA . ARG A 1 119 ? -24.190 -0.861 3.919 1.00 40.88 119 ARG A CA 1
ATOM 853 C C . ARG A 1 119 ? -24.903 -1.995 4.647 1.00 40.88 119 ARG A C 1
ATOM 855 O O . ARG A 1 119 ? -25.613 -2.773 4.010 1.00 40.88 119 ARG A O 1
ATOM 862 N N . ARG A 1 120 ? -24.720 -2.100 5.967 1.00 43.78 120 ARG A N 1
ATOM 863 C CA . ARG A 1 120 ? -25.662 -2.834 6.811 1.00 43.78 120 ARG A CA 1
ATOM 864 C C . ARG A 1 120 ? -26.999 -2.145 6.592 1.00 43.78 120 ARG A C 1
ATOM 866 O O . ARG A 1 120 ? -27.245 -1.070 7.125 1.00 43.78 120 ARG A O 1
ATOM 873 N N . THR A 1 121 ? -27.815 -2.726 5.728 1.00 54.50 121 THR A N 1
ATOM 874 C CA . THR A 1 121 ? -29.216 -2.350 5.632 1.00 54.50 121 THR A CA 1
ATOM 875 C C . THR A 1 121 ? -29.828 -2.896 6.921 1.00 54.50 121 THR A C 1
ATOM 877 O O . THR A 1 121 ? -29.699 -4.101 7.154 1.00 54.50 121 THR A O 1
ATOM 880 N N . PRO A 1 122 ? -30.362 -2.055 7.825 1.00 54.75 122 PRO A N 1
ATOM 881 C CA . PRO A 1 122 ? -31.006 -2.567 9.028 1.00 54.75 122 PRO A CA 1
ATOM 882 C C . PRO A 1 122 ? -32.144 -3.514 8.614 1.00 54.75 122 PRO A C 1
ATOM 884 O O . PRO A 1 122 ? -32.777 -3.268 7.582 1.00 54.75 122 PRO A O 1
ATOM 887 N N . PRO A 1 123 ? -32.387 -4.610 9.360 1.00 56.75 123 PRO A N 1
ATOM 888 C CA . PRO A 1 123 ? -33.489 -5.509 9.047 1.00 56.75 123 PRO A CA 1
ATOM 889 C C . PRO A 1 123 ? -34.789 -4.702 9.027 1.00 56.75 123 PRO A C 1
ATOM 891 O O . PRO A 1 123 ? -35.035 -3.897 9.928 1.00 56.75 123 PRO A O 1
ATOM 894 N N . ALA A 1 124 ? -35.587 -4.887 7.973 1.00 62.22 124 ALA A N 1
ATOM 895 C CA . ALA A 1 124 ? -36.901 -4.271 7.865 1.00 62.22 124 ALA A CA 1
ATOM 896 C C . ALA A 1 124 ? -37.697 -4.581 9.140 1.00 62.22 124 ALA A C 1
ATOM 898 O O . ALA A 1 124 ? -37.809 -5.744 9.536 1.00 62.22 124 ALA A O 1
ATOM 899 N N . ALA A 1 125 ? -38.192 -3.535 9.805 1.00 65.88 125 ALA A N 1
ATOM 900 C CA . ALA A 1 125 ? -39.015 -3.681 10.996 1.00 65.88 125 ALA A CA 1
ATOM 901 C C . ALA A 1 125 ? -40.219 -4.584 10.671 1.00 65.88 125 ALA A C 1
ATOM 903 O O . ALA A 1 125 ? -40.808 -4.427 9.596 1.00 65.88 125 ALA A O 1
ATOM 904 N N . PRO A 1 126 ? -40.598 -5.523 11.556 1.00 56.81 126 PRO A N 1
ATOM 905 C CA . PRO A 1 126 ? -41.768 -6.350 11.320 1.00 56.81 126 PRO A CA 1
ATOM 906 C C . PRO A 1 126 ? -43.001 -5.445 11.295 1.00 56.81 126 PRO A C 1
ATOM 908 O O . PRO A 1 126 ? -43.408 -4.896 12.318 1.00 56.81 126 PRO A O 1
ATOM 911 N N . THR A 1 127 ? -43.604 -5.282 10.121 1.00 61.44 127 THR A N 1
ATOM 912 C CA . THR A 1 127 ? -44.926 -4.671 9.970 1.00 61.44 127 THR A CA 1
ATOM 913 C C . THR A 1 127 ? -45.970 -5.659 10.476 1.00 61.44 127 THR A C 1
ATOM 915 O O . THR A 1 127 ? -46.620 -6.356 9.700 1.00 61.44 127 THR A O 1
ATOM 918 N N . GLY A 1 128 ? -46.078 -5.773 11.797 1.00 64.06 128 GLY A N 1
ATOM 919 C CA . GLY A 1 128 ? -47.226 -6.387 12.448 1.00 64.06 128 GLY A CA 1
ATOM 920 C C . GLY A 1 128 ? -48.380 -5.380 12.486 1.00 64.06 128 GLY A C 1
ATOM 921 O O . GLY A 1 128 ? -48.160 -4.246 12.917 1.00 64.06 128 GLY A O 1
ATOM 922 N N . PRO A 1 129 ? -49.598 -5.731 12.046 1.00 64.19 129 PRO A N 1
ATOM 923 C CA . PRO A 1 129 ? -50.747 -4.865 12.251 1.00 64.19 129 PRO A CA 1
ATOM 924 C C . PRO A 1 129 ? -51.105 -4.826 13.744 1.00 64.19 129 PRO A C 1
ATOM 926 O O . PRO A 1 129 ? -51.415 -5.849 14.354 1.00 64.19 129 PRO A O 1
ATOM 929 N N . VAL A 1 130 ? -51.064 -3.624 14.325 1.00 63.88 130 VAL A N 1
ATOM 930 C CA . VAL A 1 130 ? -51.669 -3.304 15.624 1.00 63.88 130 VAL A CA 1
ATOM 931 C C . VAL A 1 130 ? -53.185 -3.418 15.467 1.00 63.88 130 VAL A C 1
ATOM 933 O O . VAL A 1 130 ? -53.829 -2.527 14.919 1.00 63.88 130 VAL A O 1
ATOM 936 N N . GLY A 1 131 ? -53.751 -4.538 15.915 1.00 57.62 131 GLY A N 1
ATOM 937 C CA . GLY A 1 131 ? -55.181 -4.671 16.179 1.00 57.62 131 GLY A CA 1
ATOM 938 C C . GLY A 1 131 ? -55.467 -4.277 17.627 1.00 57.62 131 GLY A C 1
ATOM 939 O O . GLY A 1 131 ? -54.986 -4.943 18.542 1.00 57.62 131 GLY A O 1
ATOM 940 N N . LEU A 1 132 ? -56.219 -3.194 17.832 1.00 54.19 132 LEU A N 1
ATOM 941 C CA . LEU A 1 132 ? -56.794 -2.791 19.124 1.00 54.19 132 LEU A CA 1
ATOM 942 C C . LEU A 1 132 ? -58.308 -3.124 19.106 1.00 54.19 132 LEU A C 1
ATOM 944 O O . LEU A 1 132 ? -58.898 -3.076 18.024 1.00 54.19 132 LEU A O 1
ATOM 948 N N . PRO A 1 133 ? -58.934 -3.492 20.243 1.00 55.12 133 PRO A N 1
ATOM 949 C CA . PRO A 1 133 ? -60.222 -4.178 20.284 1.00 55.12 133 PRO A CA 1
ATOM 950 C C . PRO A 1 133 ? -61.412 -3.209 20.373 1.00 55.12 133 PRO A C 1
ATOM 952 O O . PRO A 1 133 ? -61.238 -2.010 20.614 1.00 55.12 133 PRO A O 1
ATOM 955 N N . PRO A 1 134 ? -62.627 -3.742 20.206 1.00 64.00 134 PRO A N 1
ATOM 956 C CA . PRO A 1 134 ? -63.634 -3.603 21.263 1.00 64.00 134 PRO A CA 1
ATOM 957 C C . PRO A 1 134 ? -64.081 -4.943 21.862 1.00 64.00 134 PRO A C 1
ATOM 959 O O . PRO A 1 134 ? -64.153 -5.946 21.116 1.00 64.00 134 PRO A O 1
#

InterPro domains:
  IPR041347 MftR, C-terminal [PF17754] (32-111)